Protein AF-A0A3Q0JIA5-F1 (afdb_monomer)

Solvent-accessible surface area (backbone atoms only — not comparable to full-atom values): 6726 Å² total; per-residue (Å²): 133,85,84,60,47,16,37,30,41,38,39,34,38,41,88,51,75,83,62,65,47,68,57,73,70,41,72,71,38,95,76,78,82,80,94,77,88,86,81,84,79,93,66,53,72,80,58,41,47,75,21,30,43,34,44,37,36,31,33,55,44,96,88,54,80,60,47,73,74,22,30,40,79,44,53,40,65,82,48,69,83,92,52,91,83,88,83,90,79,76,70,38,76,72,81,57,101,73,71,78,79,83,77,130

Radius of gyration: 15.76 Å; Cα contacts (8 Å, |Δi|>4): 151; chains: 1; bounding box: 33×33×45 Å

Structure (mmCIF, N/CA/C/O backbone):
data_AF-A0A3Q0JIA5-F1
#
_entry.id   AF-A0A3Q0JIA5-F1
#
loop_
_atom_site.group_PDB
_atom_site.id
_atom_site.type_symbol
_atom_site.label_atom_id
_atom_site.label_alt_id
_atom_site.label_comp_id
_atom_site.label_asym_id
_atom_site.label_entity_id
_atom_site.label_seq_id
_atom_site.pdbx_PDB_ins_code
_atom_site.Cartn_x
_atom_site.Cartn_y
_atom_site.Cartn_z
_atom_site.occupancy
_atom_site.B_iso_or_equiv
_atom_site.auth_seq_id
_atom_site.auth_comp_id
_atom_site.auth_asym_id
_atom_site.auth_atom_id
_atom_site.pdbx_PDB_model_num
ATOM 1 N N . MET A 1 1 ? 15.773 1.847 -26.318 1.00 40.12 1 MET A N 1
ATOM 2 C CA . MET A 1 1 ? 16.447 1.058 -25.265 1.00 40.12 1 MET A CA 1
ATOM 3 C C . MET A 1 1 ? 15.416 0.794 -24.190 1.00 40.12 1 MET A C 1
ATOM 5 O O . MET A 1 1 ? 14.850 1.755 -23.694 1.00 40.12 1 MET A O 1
ATOM 9 N N . GLY A 1 2 ? 15.073 -0.478 -23.978 1.00 49.16 2 GLY A N 1
ATOM 10 C CA . GLY A 1 2 ? 13.918 -0.892 -23.181 1.00 49.16 2 GLY A CA 1
ATOM 11 C C . GLY A 1 2 ? 14.042 -0.489 -21.717 1.00 49.16 2 GLY A C 1
ATOM 12 O O . GLY A 1 2 ? 15.029 -0.842 -21.072 1.00 49.16 2 GLY A O 1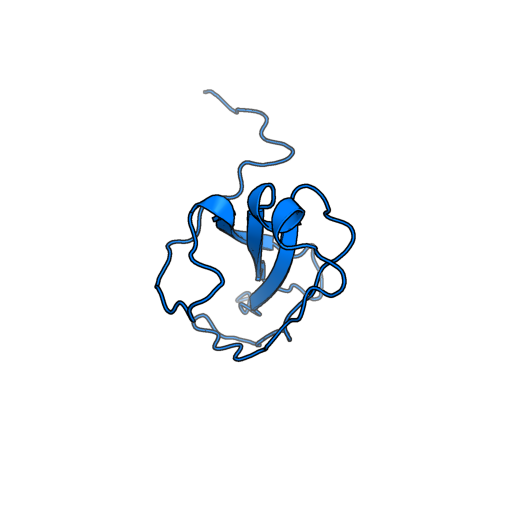
ATOM 13 N N . GLY A 1 3 ? 13.042 0.246 -21.226 1.00 60.22 3 GLY A N 1
ATOM 14 C CA . GLY A 1 3 ? 12.821 0.425 -19.797 1.00 60.22 3 GLY A CA 1
ATOM 15 C C . GLY A 1 3 ? 12.558 -0.942 -19.181 1.00 60.22 3 GLY A C 1
ATOM 16 O O . GLY A 1 3 ? 11.775 -1.732 -19.713 1.00 60.22 3 GLY A O 1
ATOM 17 N N . THR A 1 4 ? 13.293 -1.268 -18.130 1.00 68.12 4 THR A N 1
ATOM 18 C CA . THR A 1 4 ? 13.033 -2.467 -17.347 1.00 68.12 4 THR A CA 1
ATOM 19 C C . THR A 1 4 ? 12.087 -2.086 -16.233 1.00 68.12 4 THR A C 1
ATOM 21 O O . THR A 1 4 ? 12.439 -1.207 -15.460 1.00 68.12 4 THR A O 1
ATOM 24 N N . SER A 1 5 ? 10.938 -2.750 -16.136 1.00 81.81 5 SER A N 1
ATOM 25 C CA . SER A 1 5 ? 10.079 -2.570 -14.971 1.00 81.81 5 SER A CA 1
ATOM 26 C C . SER A 1 5 ? 10.756 -3.162 -13.743 1.00 81.81 5 SER A C 1
ATOM 28 O O . SER A 1 5 ? 11.089 -4.353 -13.703 1.00 81.81 5 SER A O 1
ATOM 30 N N . ASP A 1 6 ? 10.961 -2.303 -12.762 1.00 91.75 6 ASP A N 1
ATOM 31 C CA . ASP A 1 6 ? 11.539 -2.563 -11.464 1.00 91.75 6 ASP A CA 1
ATOM 32 C C . ASP A 1 6 ? 10.485 -2.234 -10.373 1.00 91.75 6 ASP A C 1
ATOM 34 O O . ASP A 1 6 ? 10.639 -1.272 -9.613 1.00 91.75 6 ASP A O 1
ATOM 38 N N . PRO A 1 7 ? 9.368 -2.987 -10.284 1.00 94.81 7 PRO A N 1
ATOM 39 C CA . PRO A 1 7 ? 8.250 -2.630 -9.419 1.00 94.81 7 PRO A CA 1
ATOM 40 C C . PRO A 1 7 ? 8.547 -2.749 -7.917 1.00 94.81 7 PRO A C 1
ATOM 42 O O . PRO A 1 7 ? 9.268 -3.644 -7.457 1.00 94.81 7 PRO A O 1
ATOM 45 N N . TYR A 1 8 ? 7.908 -1.876 -7.138 1.00 96.44 8 TYR A N 1
ATOM 46 C CA . TYR A 1 8 ? 7.836 -1.928 -5.676 1.00 96.44 8 TYR A CA 1
ATOM 47 C C . TYR A 1 8 ? 6.525 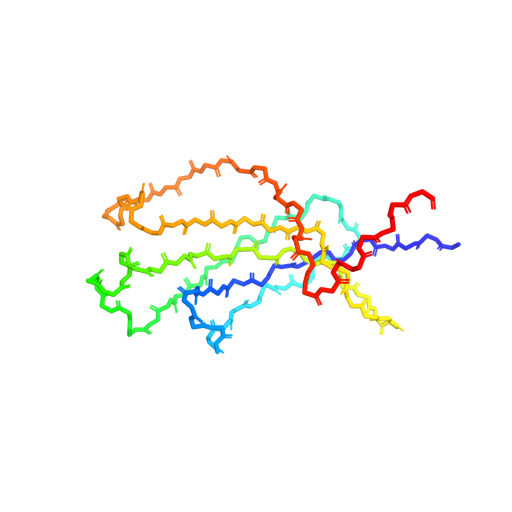-1.324 -5.154 1.00 96.44 8 TYR A C 1
ATOM 49 O O . TYR A 1 8 ? 5.841 -0.585 -5.863 1.00 96.44 8 TYR A O 1
ATOM 57 N N . VAL A 1 9 ? 6.157 -1.631 -3.908 1.00 96.88 9 VAL A N 1
ATOM 58 C CA . VAL A 1 9 ? 4.894 -1.179 -3.305 1.00 96.88 9 VAL A CA 1
ATOM 59 C C . VAL A 1 9 ? 5.164 -0.307 -2.091 1.00 96.88 9 VAL A C 1
ATOM 61 O O . VAL A 1 9 ? 5.934 -0.678 -1.206 1.00 96.88 9 VAL A O 1
ATOM 64 N N . LYS A 1 10 ? 4.483 0.838 -2.017 1.00 96.44 10 LYS A N 1
ATOM 65 C CA . LYS A 1 10 ? 4.370 1.644 -0.799 1.00 96.44 10 LYS A CA 1
ATOM 66 C C . LYS A 1 10 ? 3.067 1.316 -0.089 1.00 96.44 10 LYS A C 1
ATOM 68 O O . LYS A 1 10 ? 2.007 1.338 -0.709 1.00 96.44 10 LYS A O 1
ATOM 73 N N . VAL A 1 11 ? 3.144 1.077 1.214 1.00 96.88 11 VAL A N 1
ATOM 74 C CA . VAL A 1 11 ? 2.004 0.706 2.058 1.00 96.88 11 VAL A CA 1
ATOM 75 C C . VAL A 1 11 ? 1.826 1.738 3.165 1.00 96.88 11 VAL A C 1
ATOM 77 O O . VAL A 1 11 ? 2.761 2.005 3.921 1.00 96.88 11 VAL A O 1
ATOM 80 N N . TYR A 1 12 ? 0.644 2.344 3.270 1.00 96.00 12 TYR A N 1
ATOM 81 C CA . TYR A 1 12 ? 0.361 3.395 4.258 1.00 96.00 12 TYR A CA 1
ATOM 82 C C . TYR A 1 12 ? -1.133 3.484 4.608 1.00 96.00 12 TYR A C 1
ATOM 84 O O . TYR A 1 12 ? -1.975 2.911 3.920 1.00 96.00 12 TYR A O 1
ATOM 92 N N . LEU A 1 13 ? -1.467 4.194 5.693 1.00 95.44 13 LEU A N 1
ATOM 93 C CA . LEU A 1 13 ? -2.843 4.364 6.177 1.00 95.44 13 LEU A CA 1
ATOM 94 C C . LEU A 1 13 ? -3.320 5.805 5.991 1.00 95.44 13 LEU A C 1
ATOM 96 O O . LEU A 1 13 ? -2.791 6.714 6.615 1.00 95.44 13 LEU A O 1
ATOM 100 N N . LEU A 1 14 ? -4.376 6.041 5.219 1.00 95.06 14 LEU A N 1
ATOM 101 C CA . LEU A 1 14 ? -5.031 7.350 5.185 1.00 95.06 14 LEU A CA 1
ATOM 102 C C . LEU A 1 14 ? -5.908 7.569 6.433 1.00 95.06 14 LEU A C 1
ATOM 104 O O . LEU A 1 14 ? -6.472 6.601 6.949 1.00 95.06 14 LEU A O 1
ATOM 108 N N . PRO A 1 15 ? -6.036 8.818 6.927 1.00 91.44 15 PRO A N 1
ATOM 109 C CA . PRO A 1 15 ? -5.444 10.049 6.377 1.00 91.44 15 PRO A CA 1
ATOM 110 C C . PRO A 1 15 ? -3.963 10.279 6.751 1.00 91.44 15 PRO A C 1
ATOM 112 O O . PRO A 1 15 ? -3.349 11.228 6.265 1.00 91.44 15 PRO A O 1
ATOM 115 N N . ASP A 1 16 ? -3.362 9.433 7.593 1.00 85.62 16 ASP A N 1
ATOM 116 C CA . ASP A 1 16 ? -1.980 9.595 8.062 1.00 85.62 16 ASP A CA 1
ATOM 117 C C . ASP A 1 16 ? -0.930 9.074 7.061 1.00 85.62 16 ASP A C 1
ATOM 119 O O . ASP A 1 16 ? -0.400 7.968 7.170 1.00 85.62 16 ASP A O 1
ATOM 123 N N . LYS A 1 17 ? -0.541 9.925 6.109 1.00 78.12 17 LYS A N 1
ATOM 124 C CA . LYS A 1 17 ? 0.529 9.609 5.147 1.00 78.12 17 LYS A CA 1
ATOM 125 C C . LYS A 1 17 ? 1.950 9.597 5.756 1.00 78.12 17 LYS A C 1
ATOM 127 O O . LYS A 1 17 ? 2.906 9.369 5.014 1.00 78.12 17 LYS A O 1
ATOM 132 N N . LYS A 1 18 ? 2.147 9.871 7.059 1.00 79.31 18 LYS A N 1
ATOM 133 C CA . LYS A 1 18 ? 3.501 9.968 7.649 1.00 79.31 18 LYS A CA 1
ATOM 134 C C . LYS A 1 18 ? 4.148 8.600 7.839 1.00 79.31 18 LYS A C 1
ATOM 136 O O . LYS A 1 18 ? 5.336 8.445 7.558 1.00 79.31 18 LYS A O 1
ATOM 141 N N . LYS A 1 19 ? 3.384 7.613 8.317 1.00 85.00 19 LYS A N 1
ATOM 142 C CA . LYS A 1 19 ? 3.859 6.231 8.472 1.00 85.00 19 LYS A CA 1
ATOM 143 C C . LYS A 1 19 ? 3.633 5.465 7.172 1.00 85.00 19 LYS A C 1
ATOM 145 O O . LYS A 1 19 ? 2.506 5.098 6.849 1.00 85.00 19 LYS A O 1
ATOM 150 N N . LYS A 1 20 ? 4.725 5.206 6.458 1.00 92.81 20 LYS A N 1
ATOM 151 C CA . LYS A 1 20 ? 4.752 4.410 5.231 1.00 92.81 20 LYS A CA 1
ATOM 152 C C . LYS A 1 20 ? 5.803 3.316 5.331 1.00 92.81 20 LYS A C 1
ATOM 154 O O . LYS A 1 20 ? 6.869 3.529 5.907 1.00 92.81 20 LYS A O 1
ATOM 159 N N . PHE A 1 21 ? 5.489 2.176 4.745 1.00 96.44 21 PHE A N 1
ATOM 160 C CA . PHE A 1 21 ? 6.414 1.083 4.505 1.00 96.44 21 PHE A CA 1
ATOM 161 C C . PHE A 1 21 ? 6.623 0.932 3.003 1.00 96.44 21 PHE A C 1
ATOM 163 O O . PHE A 1 21 ? 5.751 1.309 2.221 1.00 96.44 21 PHE A O 1
ATOM 170 N N . GLU A 1 22 ? 7.771 0.403 2.600 1.00 96.62 22 GLU A N 1
ATOM 171 C CA . GLU A 1 22 ? 8.079 0.132 1.199 1.00 96.62 22 GLU A CA 1
ATOM 172 C C . GLU A 1 22 ? 8.649 -1.281 1.098 1.00 96.62 22 GLU A C 1
ATOM 174 O O . GLU A 1 22 ? 9.439 -1.684 1.955 1.00 96.62 22 GLU A O 1
ATOM 179 N N . THR A 1 23 ? 8.234 -2.030 0.079 1.00 97.44 23 THR A N 1
ATOM 180 C CA . THR A 1 23 ? 8.856 -3.315 -0.254 1.00 97.44 23 THR A CA 1
ATOM 181 C C . THR A 1 23 ? 10.230 -3.091 -0.873 1.00 97.44 23 THR A C 1
ATOM 183 O O . THR A 1 23 ? 10.589 -1.989 -1.303 1.00 97.44 23 THR A O 1
ATOM 186 N N . LYS A 1 24 ? 10.993 -4.169 -1.016 1.00 95.62 24 LYS A N 1
ATOM 187 C CA . LYS A 1 24 ? 12.139 -4.197 -1.918 1.00 95.62 24 LYS A CA 1
ATOM 188 C C . LYS A 1 24 ? 11.682 -3.971 -3.360 1.00 95.62 24 LYS A C 1
ATOM 190 O O . LYS A 1 24 ? 10.560 -4.298 -3.749 1.00 95.62 24 LYS A O 1
ATOM 195 N N . VAL A 1 25 ? 12.601 -3.430 -4.153 1.00 94.19 25 VAL A N 1
ATOM 196 C CA . VAL A 1 25 ? 12.461 -3.293 -5.604 1.00 94.19 25 VAL A CA 1
ATOM 197 C C . VAL A 1 25 ? 12.772 -4.633 -6.261 1.00 94.19 25 VAL A C 1
ATOM 199 O O . VAL A 1 25 ? 13.871 -5.170 -6.090 1.00 94.19 25 VAL A O 1
ATOM 202 N N . HIS A 1 26 ? 11.826 -5.163 -7.032 1.00 91.19 26 HIS A N 1
ATOM 203 C CA . HIS A 1 26 ? 12.021 -6.382 -7.810 1.00 91.19 26 HIS A CA 1
ATOM 204 C C . HIS A 1 26 ? 12.429 -6.008 -9.224 1.00 91.19 26 HIS A C 1
ATOM 206 O O . HIS A 1 26 ? 11.648 -5.406 -9.941 1.00 91.19 26 HIS A O 1
ATOM 212 N N . ARG A 1 27 ? 13.651 -6.354 -9.635 1.00 89.62 27 ARG A N 1
ATOM 213 C CA . ARG A 1 27 ? 14.192 -5.874 -10.911 1.00 89.62 27 ARG A CA 1
ATOM 214 C C . ARG A 1 27 ? 13.752 -6.703 -12.110 1.00 89.62 27 ARG A C 1
ATOM 216 O O . ARG A 1 27 ? 13.758 -7.931 -12.033 1.00 89.62 27 ARG A O 1
ATOM 223 N N . LYS A 1 28 ? 13.517 -6.033 -13.239 1.00 87.44 28 LYS A N 1
ATOM 224 C CA . LYS A 1 28 ? 13.245 -6.630 -14.558 1.00 87.44 28 LYS A CA 1
ATOM 225 C C . LYS A 1 28 ? 12.102 -7.651 -14.537 1.00 87.44 28 LYS A C 1
ATOM 227 O O . LYS A 1 28 ? 12.220 -8.718 -15.141 1.00 87.44 28 LYS A O 1
ATOM 232 N N . THR A 1 29 ? 11.010 -7.347 -13.839 1.00 86.62 29 THR A N 1
ATOM 233 C CA . THR A 1 29 ? 9.846 -8.238 -13.754 1.00 86.62 29 THR A CA 1
ATOM 234 C C . THR A 1 29 ? 8.537 -7.482 -13.936 1.00 86.62 29 THR A C 1
ATOM 236 O O . THR A 1 29 ? 8.353 -6.396 -13.399 1.00 86.62 29 THR A O 1
ATOM 239 N N . LEU A 1 30 ? 7.611 -8.095 -14.675 1.00 86.00 30 LEU A N 1
ATOM 240 C CA . LEU A 1 30 ? 6.228 -7.628 -14.81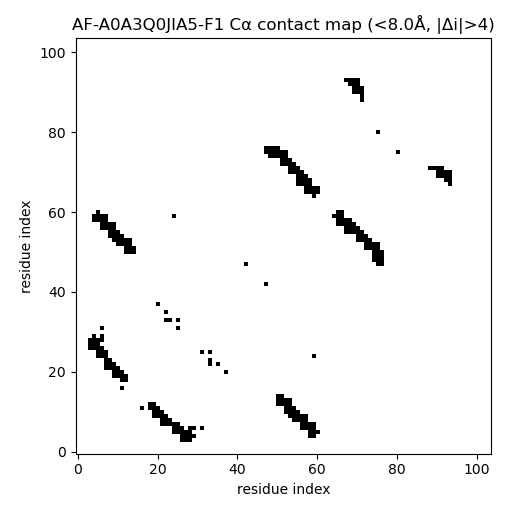7 1.00 86.00 30 LEU A CA 1
ATOM 241 C C . LEU A 1 30 ? 5.274 -8.322 -13.832 1.00 86.00 30 LEU A C 1
ATOM 243 O O . LEU A 1 30 ? 4.134 -7.902 -13.692 1.00 86.00 30 LEU A O 1
ATOM 247 N N . ASN A 1 31 ? 5.743 -9.368 -13.143 1.00 88.62 31 ASN A N 1
ATOM 248 C CA . ASN A 1 31 ? 4.956 -10.158 -12.194 1.00 88.62 31 ASN A CA 1
ATOM 249 C C . ASN A 1 31 ? 5.724 -10.281 -10.867 1.00 88.62 31 ASN A C 1
ATOM 251 O O . ASN A 1 31 ? 6.266 -11.348 -10.560 1.00 88.62 31 ASN A O 1
ATOM 255 N N . PRO A 1 32 ? 5.890 -9.181 -10.112 1.00 91.31 32 PRO A N 1
ATOM 256 C CA . PRO A 1 32 ? 6.596 -9.227 -8.840 1.00 91.31 32 PRO A CA 1
ATOM 257 C C . PRO A 1 32 ? 5.799 -10.007 -7.788 1.00 91.31 32 PRO A C 1
ATOM 259 O O . PRO A 1 32 ? 4.592 -9.835 -7.643 1.00 91.31 32 PRO A O 1
ATOM 262 N N . VAL A 1 33 ? 6.503 -10.824 -7.004 1.00 93.88 33 VAL A N 1
ATOM 263 C CA . VAL A 1 33 ? 5.975 -11.470 -5.797 1.00 93.88 33 VAL A CA 1
ATOM 264 C C . VAL A 1 33 ? 6.785 -10.951 -4.617 1.00 93.88 33 VAL A C 1
ATOM 266 O O . VAL A 1 33 ? 7.940 -11.339 -4.451 1.00 93.88 33 VAL A O 1
ATOM 269 N N . PHE A 1 34 ? 6.199 -10.041 -3.837 1.00 93.75 34 PHE A N 1
ATOM 270 C CA . PHE A 1 34 ? 6.911 -9.335 -2.766 1.00 93.75 34 PHE A CA 1
ATOM 271 C C . PHE A 1 34 ? 7.062 -10.186 -1.497 1.00 93.75 34 PHE A C 1
ATOM 273 O O . PHE A 1 34 ? 8.156 -10.271 -0.952 1.00 93.75 34 PHE A O 1
ATOM 280 N N . ASN A 1 35 ? 5.987 -10.850 -1.048 1.00 93.44 35 ASN A N 1
ATOM 281 C CA . ASN A 1 35 ? 5.958 -11.677 0.172 1.00 93.44 35 ASN A CA 1
ATOM 282 C C . ASN A 1 35 ? 6.577 -10.987 1.410 1.00 93.44 35 ASN A C 1
ATOM 284 O O . ASN A 1 35 ? 7.338 -11.598 2.162 1.00 93.44 35 ASN A O 1
ATOM 288 N N . GLU A 1 36 ? 6.253 -9.708 1.622 1.00 95.19 36 GLU A N 1
ATOM 289 C CA . GLU A 1 36 ? 6.710 -8.920 2.773 1.00 95.19 36 GLU A CA 1
ATOM 290 C C . GLU A 1 36 ? 5.564 -8.621 3.747 1.00 95.19 36 GLU A C 1
ATOM 292 O O . GLU A 1 36 ? 4.430 -8.372 3.337 1.00 95.1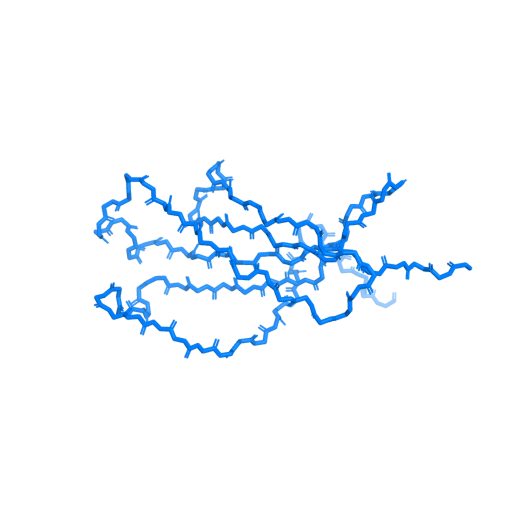9 36 GLU A O 1
ATOM 297 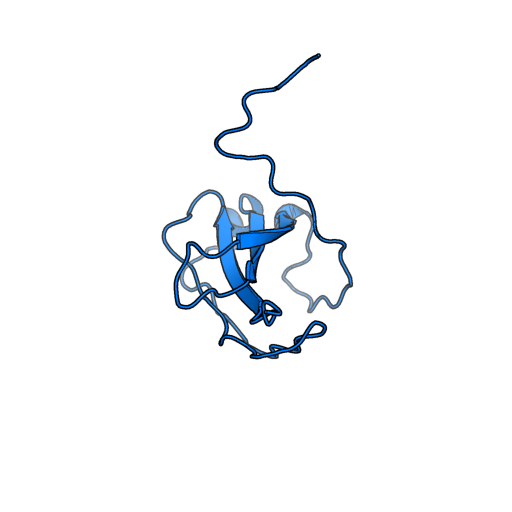N N . THR A 1 37 ? 5.880 -8.599 5.046 1.00 94.81 37 THR A N 1
ATOM 298 C CA . THR A 1 37 ? 4.915 -8.329 6.122 1.00 94.81 37 THR A CA 1
ATOM 299 C C . THR A 1 37 ? 5.213 -6.991 6.785 1.00 94.81 37 THR A C 1
ATOM 301 O O . THR A 1 37 ? 6.318 -6.760 7.278 1.00 94.81 37 THR A O 1
ATOM 304 N N . PHE A 1 38 ? 4.196 -6.133 6.881 1.00 95.06 38 PHE A N 1
ATOM 305 C CA . PHE A 1 38 ? 4.281 -4.835 7.550 1.00 95.06 38 PHE A CA 1
ATOM 306 C C . PHE A 1 38 ? 3.346 -4.768 8.758 1.00 95.06 38 PHE A C 1
ATOM 308 O O . PHE A 1 38 ? 2.251 -5.323 8.741 1.00 95.06 38 PHE A O 1
ATOM 315 N N . VAL A 1 39 ? 3.770 -4.063 9.813 1.00 93.88 39 VAL A N 1
ATOM 316 C CA . VAL A 1 39 ? 3.006 -3.945 11.065 1.00 93.88 39 VAL A CA 1
ATOM 317 C C . VAL A 1 39 ? 2.809 -2.477 11.434 1.00 93.88 39 VAL A C 1
ATOM 319 O O . VAL A 1 39 ? 3.748 -1.787 11.838 1.00 93.88 39 VAL A O 1
ATOM 322 N N . PHE A 1 40 ? 1.562 -2.007 11.372 1.00 92.06 40 PHE A N 1
ATOM 323 C CA . PHE A 1 40 ? 1.179 -0.676 11.846 1.00 92.06 40 PHE A CA 1
ATOM 324 C C . PHE A 1 40 ? 0.992 -0.675 13.369 1.00 92.06 40 PHE A C 1
ATOM 326 O O . PHE A 1 40 ? -0.074 -0.987 13.891 1.00 92.06 40 PHE A O 1
ATOM 333 N N . LYS A 1 41 ? 2.050 -0.315 14.105 1.00 90.81 41 LYS A N 1
ATOM 334 C CA . LYS A 1 41 ? 2.010 -0.230 15.575 1.00 90.81 41 LYS A CA 1
ATOM 335 C C . LYS A 1 41 ? 1.294 1.030 16.067 1.00 90.81 41 LYS A C 1
ATOM 337 O O . LYS A 1 41 ? 1.486 2.122 15.516 1.00 90.81 41 LYS A O 1
ATOM 342 N N . GLY A 1 42 ? 0.568 0.876 17.177 1.00 89.25 42 GLY A N 1
ATOM 343 C CA . GLY A 1 42 ? -0.090 1.978 17.882 1.00 89.25 42 GLY A CA 1
ATOM 344 C C . GLY A 1 42 ? -1.316 2.519 17.150 1.00 89.25 42 GLY A C 1
ATOM 345 O O . GLY A 1 42 ? -1.548 3.722 17.184 1.00 89.25 42 GLY A O 1
ATOM 346 N N . VAL A 1 43 ? -2.054 1.651 16.453 1.00 90.38 43 VAL A N 1
ATOM 347 C CA . VAL A 1 43 ? -3.346 1.979 15.841 1.00 90.38 43 VAL A CA 1
ATOM 348 C C . VAL A 1 43 ? -4.440 1.276 16.650 1.00 90.38 43 VAL A C 1
ATOM 350 O O . VAL A 1 43 ? -4.570 0.057 16.541 1.00 90.38 43 VAL A O 1
ATOM 353 N N . PRO A 1 44 ? -5.192 1.999 17.496 1.00 92.12 44 PRO A N 1
ATOM 354 C CA . PRO A 1 44 ? -6.347 1.440 18.190 1.00 92.12 44 PRO A CA 1
ATOM 355 C C . PRO A 1 44 ? -7.395 0.908 17.207 1.00 92.12 44 PRO A C 1
ATOM 357 O O . PRO A 1 44 ? -7.581 1.472 16.131 1.00 92.12 44 PRO A O 1
ATOM 360 N N . TYR A 1 45 ? -8.130 -0.136 17.597 1.00 89.38 45 TYR A N 1
ATOM 361 C CA . TYR A 1 45 ? -9.173 -0.734 16.752 1.00 89.38 45 TYR A CA 1
ATOM 362 C C . TYR A 1 45 ? -10.257 0.278 16.345 1.00 89.38 45 TYR A C 1
ATOM 364 O O . TYR A 1 45 ? -10.640 0.346 15.181 1.00 89.38 45 TYR A O 1
ATOM 372 N N . ALA A 1 46 ? -10.693 1.125 17.284 1.00 90.56 46 ALA A N 1
ATOM 373 C CA . ALA A 1 46 ? -11.659 2.191 17.011 1.00 90.56 46 ALA A CA 1
ATOM 374 C C . ALA A 1 46 ? -11.152 3.192 15.954 1.00 90.56 46 ALA A C 1
ATOM 376 O O . ALA A 1 46 ? -11.918 3.635 15.102 1.00 90.56 46 ALA A O 1
ATOM 377 N N . ASP A 1 47 ? -9.851 3.492 15.960 1.00 91.12 47 ASP A N 1
ATOM 378 C CA . ASP A 1 47 ? -9.242 4.384 14.975 1.00 91.12 47 ASP A CA 1
ATOM 379 C C . ASP A 1 47 ? -9.030 3.691 13.630 1.00 91.12 47 ASP A C 1
ATOM 381 O O . ASP A 1 47 ? -9.091 4.352 12.595 1.00 91.12 47 ASP A O 1
ATOM 385 N N . ALA A 1 48 ? -8.762 2.380 13.628 1.00 91.94 48 ALA A N 1
ATOM 386 C CA . ALA A 1 48 ? -8.585 1.594 12.410 1.00 91.94 48 ALA A CA 1
ATOM 387 C C . ALA A 1 48 ? -9.827 1.664 11.516 1.00 91.94 48 ALA A C 1
ATOM 389 O O . ALA A 1 48 ? -9.680 1.846 10.313 1.00 91.94 48 ALA A O 1
ATOM 390 N N . MET A 1 49 ? -11.030 1.637 12.095 1.00 92.19 49 MET A N 1
ATOM 391 C CA . MET A 1 49 ? -12.292 1.706 11.341 1.00 92.19 49 MET A CA 1
ATOM 392 C C . MET A 1 49 ? -12.454 2.987 10.517 1.00 92.19 49 MET A C 1
ATOM 394 O O . MET A 1 49 ? -13.140 2.987 9.503 1.00 92.19 49 MET A O 1
ATOM 398 N N . ASN A 1 50 ? -11.773 4.068 10.893 1.00 93.69 50 ASN A N 1
ATOM 399 C CA . ASN A 1 50 ? -11.805 5.332 10.157 1.00 93.69 50 ASN A CA 1
ATOM 400 C C . ASN A 1 50 ? -10.624 5.487 9.183 1.00 93.69 50 ASN A C 1
ATOM 402 O O . ASN A 1 50 ? -10.375 6.586 8.683 1.00 93.69 50 ASN A O 1
ATOM 406 N N . LYS A 1 51 ? -9.849 4.421 8.943 1.00 95.31 51 LYS A N 1
ATOM 407 C CA . LYS A 1 51 ? -8.653 4.446 8.093 1.00 95.31 51 LYS A CA 1
ATOM 408 C C . LYS A 1 51 ? -8.848 3.653 6.811 1.00 95.31 51 LYS A C 1
ATOM 410 O O . LYS A 1 51 ? -9.615 2.698 6.734 1.00 95.31 51 LYS A O 1
ATOM 415 N N . THR A 1 52 ? -8.094 4.054 5.794 1.00 96.25 52 THR A N 1
ATOM 416 C CA . THR A 1 52 ? -7.982 3.323 4.528 1.00 96.25 52 THR A CA 1
ATOM 417 C C . THR A 1 52 ? -6.549 2.852 4.361 1.00 96.25 52 THR A C 1
ATOM 419 O O . THR A 1 52 ? -5.631 3.671 4.358 1.00 96.25 52 THR A O 1
ATOM 422 N N . LEU A 1 53 ? -6.355 1.544 4.233 1.00 95.69 53 LEU A N 1
ATOM 423 C CA . LEU A 1 53 ? -5.078 0.951 3.864 1.00 95.69 53 LEU A CA 1
ATOM 424 C C . LEU A 1 53 ? -4.852 1.137 2.369 1.00 95.69 53 LEU A C 1
ATOM 426 O O . LEU A 1 53 ? -5.723 0.821 1.563 1.00 95.69 53 LEU A O 1
ATOM 430 N N . VAL A 1 54 ? -3.691 1.671 2.008 1.00 96.62 54 VAL A N 1
ATOM 431 C CA . VAL A 1 54 ? -3.326 1.940 0.621 1.00 96.62 54 VAL A CA 1
ATOM 432 C C . VAL A 1 54 ? -2.089 1.143 0.257 1.00 96.62 54 VAL A C 1
ATOM 434 O O . VAL A 1 54 ? -1.072 1.236 0.944 1.00 96.62 54 VAL A O 1
ATOM 437 N N . PHE A 1 55 ? -2.178 0.411 -0.848 1.00 96.69 55 PHE A N 1
ATOM 438 C CA . PHE A 1 55 ? -1.053 -0.193 -1.550 1.00 96.69 55 PHE A CA 1
ATOM 439 C C . PHE A 1 55 ? -0.843 0.595 -2.837 1.00 96.69 55 PHE A C 1
ATOM 441 O O . PHE A 1 55 ? -1.651 0.497 -3.754 1.00 96.69 55 PHE A O 1
ATOM 448 N N . ALA A 1 56 ? 0.207 1.404 -2.908 1.00 96.12 56 ALA A N 1
ATOM 449 C CA . ALA A 1 56 ? 0.547 2.181 -4.094 1.00 96.12 56 ALA A CA 1
ATOM 450 C C . ALA A 1 56 ? 1.734 1.528 -4.804 1.00 96.12 56 ALA A C 1
ATOM 452 O O . ALA A 1 56 ? 2.806 1.381 -4.214 1.00 96.12 56 ALA A O 1
ATOM 453 N N . ILE A 1 57 ? 1.531 1.121 -6.052 1.00 95.38 57 ILE A N 1
ATOM 454 C CA . ILE A 1 57 ? 2.498 0.369 -6.846 1.00 95.38 57 ILE A CA 1
ATOM 455 C C . ILE A 1 57 ? 3.282 1.368 -7.694 1.00 95.38 57 ILE A C 1
ATOM 457 O O . ILE A 1 57 ? 2.694 2.193 -8.395 1.00 95.38 57 ILE A O 1
ATOM 461 N N . PHE A 1 58 ? 4.604 1.284 -7.634 1.00 94.56 58 PHE A N 1
ATOM 462 C CA . PHE A 1 58 ? 5.524 2.151 -8.360 1.00 94.56 58 PHE A CA 1
ATOM 463 C C . PHE A 1 58 ? 6.481 1.329 -9.212 1.00 94.56 58 PHE A C 1
ATOM 465 O O . PHE A 1 58 ? 6.878 0.240 -8.803 1.00 94.56 58 PHE A O 1
ATOM 472 N N . ASP A 1 59 ? 6.894 1.895 -10.340 1.00 92.12 59 ASP A N 1
ATOM 473 C CA . ASP A 1 59 ? 8.058 1.458 -11.098 1.00 92.12 59 ASP A CA 1
ATOM 474 C C . ASP A 1 59 ? 9.288 2.258 -10.646 1.00 92.12 59 ASP A C 1
ATOM 476 O O . ASP A 1 59 ? 9.259 3.492 -10.604 1.00 92.12 59 ASP A O 1
ATOM 480 N N . PHE A 1 60 ? 10.348 1.573 -10.216 1.00 91.62 60 PHE A N 1
ATOM 481 C CA . PHE A 1 60 ? 11.582 2.232 -9.803 1.00 91.62 60 PHE A CA 1
ATOM 482 C C . PHE A 1 60 ? 12.411 2.612 -11.029 1.00 91.62 60 PHE A C 1
ATOM 484 O O . PHE A 1 60 ? 12.891 1.749 -11.756 1.00 91.62 60 PHE A O 1
ATOM 491 N N . ASP A 1 61 ? 12.716 3.899 -11.163 1.00 87.06 61 ASP A N 1
ATOM 492 C CA . ASP A 1 61 ? 13.649 4.385 -12.170 1.00 87.06 61 ASP A CA 1
ATOM 493 C C . ASP A 1 61 ? 14.916 4.945 -11.539 1.00 87.06 61 ASP A C 1
ATOM 495 O O . ASP A 1 61 ? 14.897 5.870 -10.729 1.00 87.06 61 ASP A O 1
ATOM 499 N N . ARG A 1 62 ? 16.070 4.439 -11.977 1.00 83.75 62 ARG A N 1
ATOM 500 C CA . ARG A 1 62 ? 17.366 4.884 -11.444 1.00 83.75 62 ARG A CA 1
ATOM 501 C C . ARG A 1 62 ? 17.710 6.333 -11.800 1.00 83.75 62 ARG A C 1
ATOM 503 O O . ARG A 1 62 ? 18.477 6.968 -11.079 1.00 83.75 62 ARG A O 1
ATOM 510 N N . PHE A 1 63 ? 17.221 6.813 -12.940 1.00 84.56 63 PHE A N 1
ATOM 511 C CA . PHE A 1 63 ? 17.635 8.087 -13.536 1.00 84.56 63 PHE A CA 1
ATOM 512 C C . PHE A 1 63 ? 16.476 9.071 -13.745 1.00 84.56 63 PHE A C 1
ATOM 514 O O . PHE A 1 63 ? 16.704 10.172 -14.243 1.00 84.56 63 PHE A O 1
ATOM 521 N N . SER A 1 64 ? 15.254 8.705 -13.359 1.00 84.75 64 SER A N 1
ATOM 522 C CA . SER A 1 64 ? 14.055 9.537 -13.483 1.00 84.75 64 SER A CA 1
ATOM 523 C C . SER A 1 64 ? 13.178 9.432 -12.237 1.00 84.75 64 SER A C 1
ATOM 525 O O . SER A 1 64 ? 13.486 8.728 -11.277 1.00 84.75 64 SER A O 1
ATOM 527 N N . LYS A 1 65 ? 12.096 10.214 -12.220 1.00 87.75 65 LYS A N 1
ATOM 528 C CA . LYS A 1 65 ? 11.057 10.086 -11.202 1.00 87.75 65 LYS A CA 1
ATOM 529 C C . LYS A 1 65 ? 10.403 8.711 -11.346 1.00 87.75 65 LYS A C 1
ATOM 531 O O . LYS A 1 65 ? 10.124 8.303 -12.459 1.00 87.75 65 LYS A O 1
ATOM 536 N N . HIS A 1 66 ? 10.138 8.058 -10.219 1.00 90.38 66 HIS A N 1
ATOM 537 C CA . HIS A 1 66 ? 9.425 6.786 -10.204 1.00 90.38 66 HIS A CA 1
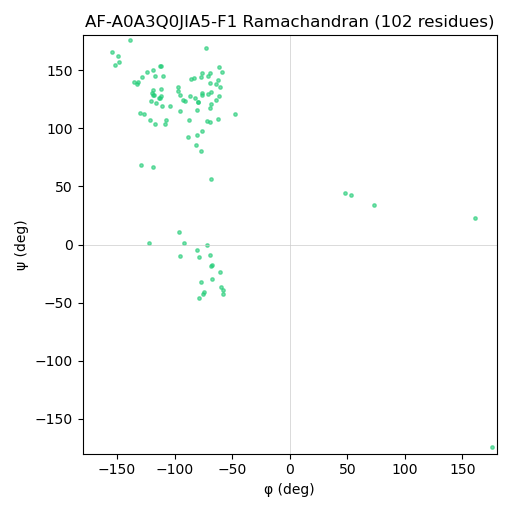ATOM 538 C C . HIS A 1 66 ? 7.971 6.999 -10.625 1.00 90.38 66 HIS A C 1
ATOM 540 O O . HIS A 1 66 ? 7.283 7.865 -10.062 1.00 90.38 66 HIS A O 1
ATOM 546 N N . ASP A 1 67 ? 7.504 6.176 -11.552 1.00 89.62 67 ASP A N 1
ATOM 547 C CA . ASP A 1 67 ? 6.143 6.236 -12.058 1.00 89.62 67 ASP A CA 1
ATOM 548 C C . ASP A 1 67 ? 5.209 5.415 -11.171 1.00 89.62 67 ASP A C 1
ATOM 550 O O . ASP A 1 67 ? 5.468 4.254 -10.861 1.00 89.62 67 ASP A O 1
ATOM 554 N N . GLN A 1 68 ? 4.109 6.023 -10.721 1.00 92.94 68 GLN A N 1
ATOM 555 C CA . GLN A 1 68 ? 3.076 5.274 -10.013 1.00 92.94 68 GLN A CA 1
ATOM 556 C C . GLN A 1 68 ? 2.205 4.559 -11.044 1.00 92.94 68 GLN A C 1
ATOM 558 O O . GLN A 1 68 ? 1.515 5.207 -11.829 1.00 92.94 68 GLN A O 1
ATOM 563 N N . ILE A 1 69 ? 2.231 3.229 -11.020 1.00 92.56 69 ILE A N 1
ATOM 564 C CA . ILE A 1 69 ? 1.475 2.378 -11.944 1.00 92.56 69 ILE A CA 1
ATOM 565 C C . ILE A 1 69 ? -0.011 2.389 -11.568 1.00 92.56 69 ILE A C 1
ATOM 567 O O . ILE A 1 69 ? -0.883 2.466 -12.429 1.00 92.56 69 ILE A O 1
ATOM 571 N N . GLY A 1 70 ? -0.303 2.336 -10.269 1.00 95.12 70 GLY A N 1
ATOM 572 C CA . GLY A 1 70 ? -1.665 2.318 -9.753 1.00 95.12 70 GLY A CA 1
ATOM 573 C C . GLY A 1 70 ? -1.702 2.151 -8.243 1.00 95.12 70 GLY A C 1
ATOM 574 O O . GLY A 1 70 ? -0.669 2.172 -7.565 1.00 95.12 70 GLY A O 1
ATOM 575 N N . GLU A 1 71 ? -2.901 2.001 -7.698 1.00 96.88 71 GLU A N 1
ATOM 576 C CA . GLU A 1 71 ? -3.092 1.781 -6.270 1.00 96.88 71 GLU A CA 1
ATOM 577 C C . GLU A 1 71 ? -4.305 0.912 -5.946 1.00 96.88 71 GLU A C 1
ATOM 579 O O . GLU A 1 71 ? -5.266 0.830 -6.704 1.00 96.88 71 GLU A O 1
ATOM 584 N N . VAL A 1 72 ? -4.266 0.288 -4.774 1.00 96.31 72 VAL A N 1
ATOM 585 C CA . VAL A 1 72 ? -5.401 -0.390 -4.154 1.00 96.31 72 VAL A CA 1
ATOM 586 C C . VAL A 1 72 ? -5.694 0.304 -2.836 1.00 96.31 72 VAL A C 1
ATOM 588 O O . VAL A 1 72 ? -4.802 0.479 -2.004 1.00 96.31 72 VAL A O 1
ATOM 591 N N . LYS A 1 73 ? -6.955 0.684 -2.637 1.00 95.56 73 LYS A N 1
ATOM 592 C CA . LYS A 1 73 ? -7.461 1.287 -1.404 1.00 95.56 73 LYS A CA 1
ATOM 593 C C . LYS A 1 73 ? -8.441 0.328 -0.742 1.00 95.56 73 LYS A C 1
ATOM 595 O O . LYS A 1 73 ? -9.413 -0.090 -1.363 1.00 95.56 73 LYS A O 1
ATOM 600 N N . VAL A 1 74 ? -8.196 0.014 0.524 1.00 95.19 74 VAL A N 1
ATOM 601 C CA . VAL A 1 74 ? -9.034 -0.867 1.338 1.00 95.19 74 VAL A CA 1
ATOM 602 C C . VAL A 1 74 ? -9.498 -0.091 2.563 1.00 95.19 74 VAL A C 1
ATOM 604 O O . VAL A 1 74 ? -8.710 0.202 3.465 1.00 95.19 74 VAL A O 1
ATOM 607 N N . ALA A 1 75 ? -10.775 0.286 2.586 1.00 95.56 75 ALA A N 1
ATOM 608 C CA . ALA A 1 75 ? -11.377 0.904 3.760 1.00 95.56 75 ALA A CA 1
ATOM 609 C C . ALA A 1 75 ? -11.479 -0.149 4.869 1.00 95.56 75 ALA A C 1
ATOM 611 O O . ALA A 1 75 ? -12.167 -1.155 4.712 1.00 95.56 75 ALA A O 1
ATOM 612 N N . LEU A 1 76 ? -10.792 0.067 5.992 1.00 94.31 76 LEU A N 1
ATOM 613 C CA . LEU A 1 76 ? -10.693 -0.954 7.037 1.00 94.31 76 LEU A CA 1
ATOM 614 C C . LEU A 1 76 ? -12.029 -1.212 7.749 1.00 94.31 76 LEU A C 1
ATOM 616 O O . LEU A 1 76 ? -12.199 -2.273 8.332 1.00 94.31 76 LEU A O 1
ATOM 620 N N . CYS A 1 77 ? -13.001 -0.299 7.652 1.00 93.75 77 CYS A N 1
ATOM 621 C CA . CYS A 1 77 ? -14.371 -0.534 8.120 1.00 93.75 77 CYS A CA 1
ATOM 622 C C . CYS A 1 77 ? -15.143 -1.594 7.327 1.00 93.75 77 CYS A C 1
ATOM 624 O O . CYS A 1 77 ? -16.165 -2.076 7.805 1.00 93.75 77 CYS A O 1
ATOM 626 N N . GLN A 1 78 ? -14.691 -1.942 6.121 1.00 92.19 78 GLN A N 1
ATOM 627 C CA . GLN A 1 78 ? -15.321 -2.964 5.278 1.00 92.19 78 GLN A CA 1
ATOM 628 C C . GLN A 1 78 ? -14.712 -4.353 5.502 1.00 92.19 78 GLN A C 1
ATOM 630 O O . GLN A 1 78 ? -15.096 -5.311 4.836 1.00 92.19 78 GLN A O 1
ATOM 635 N N . ILE A 1 79 ? -13.744 -4.450 6.412 1.00 91.94 79 ILE A N 1
ATOM 636 C CA . ILE A 1 79 ? -12.892 -5.611 6.612 1.00 91.94 79 ILE A CA 1
ATOM 637 C C . ILE A 1 79 ? -13.072 -6.131 8.037 1.00 91.94 79 ILE A C 1
ATOM 639 O O . ILE A 1 79 ? -12.961 -5.377 9.003 1.00 91.94 79 ILE A O 1
ATOM 643 N N . ASP A 1 80 ? -13.297 -7.438 8.173 1.00 90.38 80 ASP A N 1
ATOM 644 C CA . ASP A 1 80 ? -13.209 -8.100 9.472 1.00 90.38 80 ASP A CA 1
ATOM 645 C C . ASP A 1 80 ? -11.733 -8.295 9.852 1.00 90.38 80 ASP A C 1
ATOM 647 O O . ASP A 1 80 ? -11.073 -9.237 9.418 1.00 90.38 80 ASP A O 1
ATOM 651 N N . LEU A 1 81 ? -11.208 -7.381 10.673 1.00 88.00 81 LEU A N 1
ATOM 652 C CA . LEU A 1 81 ? -9.817 -7.409 11.139 1.00 88.00 81 LEU A CA 1
ATOM 653 C C . LEU A 1 81 ? -9.515 -8.570 12.104 1.00 88.00 81 LEU A C 1
ATOM 655 O O . LEU A 1 81 ? -8.348 -8.773 12.442 1.00 88.00 81 LEU A O 1
ATOM 659 N N . ALA A 1 82 ? -10.525 -9.314 12.572 1.00 88.88 82 ALA A N 1
ATOM 660 C CA . ALA A 1 82 ? -10.316 -10.517 13.376 1.00 88.88 82 ALA A CA 1
ATOM 661 C C . ALA A 1 82 ? -9.935 -11.740 12.522 1.00 88.88 82 ALA A C 1
ATOM 663 O O . ALA A 1 82 ? -9.533 -12.766 13.074 1.00 88.88 82 ALA A O 1
ATOM 664 N N . GLN A 1 83 ? -10.044 -11.638 11.194 1.00 89.88 83 GLN A N 1
ATOM 665 C CA . GLN A 1 83 ? -9.760 -12.720 10.259 1.00 89.88 83 GLN A CA 1
ATOM 666 C C . GLN A 1 83 ? -8.624 -12.351 9.306 1.00 89.88 83 GLN A C 1
ATOM 668 O O . GLN A 1 83 ? -8.400 -11.190 8.965 1.00 89.88 83 GLN A O 1
ATOM 673 N N . THR A 1 84 ? -7.888 -13.366 8.859 1.00 89.56 84 THR A N 1
ATOM 674 C CA . THR A 1 84 ? -6.957 -13.210 7.741 1.00 89.56 84 THR A CA 1
ATOM 675 C C . THR A 1 84 ? -7.749 -13.173 6.442 1.00 89.56 84 THR A C 1
ATOM 677 O O . THR A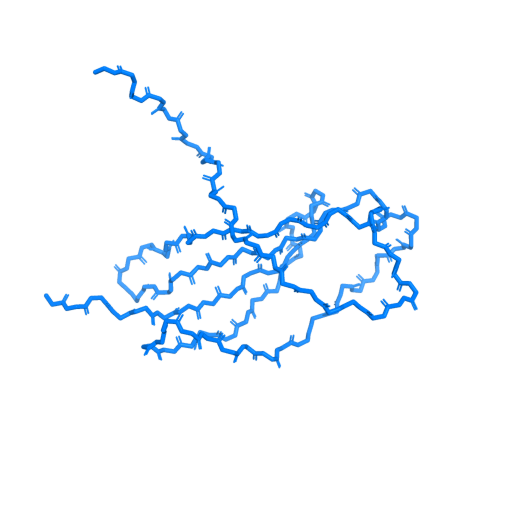 1 84 ? -8.578 -14.046 6.200 1.00 89.56 84 THR A O 1
ATOM 680 N N . ILE A 1 85 ? -7.472 -12.174 5.608 1.00 91.19 85 ILE A N 1
ATOM 681 C CA . ILE A 1 85 ? -8.097 -12.015 4.296 1.00 91.19 85 ILE A CA 1
ATOM 682 C C . ILE A 1 85 ? -7.047 -12.240 3.219 1.00 91.19 85 ILE A C 1
ATOM 684 O O . ILE A 1 85 ? -5.948 -11.689 3.290 1.00 91.19 85 ILE A O 1
ATOM 688 N N . GLU A 1 86 ? -7.419 -13.028 2.217 1.00 92.19 86 GLU A N 1
ATOM 689 C CA . GLU A 1 86 ? -6.651 -13.264 1.001 1.00 92.19 86 GLU A CA 1
ATOM 690 C C . GLU A 1 86 ? -7.586 -13.051 -0.193 1.00 92.19 86 GLU A C 1
ATOM 692 O O . GLU A 1 86 ? -8.566 -13.772 -0.368 1.00 92.19 86 GLU A O 1
ATOM 697 N N . GLU A 1 87 ? -7.327 -12.014 -0.985 1.00 91.44 87 GLU A N 1
ATOM 698 C CA . GLU A 1 87 ? -8.184 -11.626 -2.103 1.00 91.44 87 GLU A CA 1
ATOM 699 C C . GLU A 1 87 ? -7.376 -10.935 -3.203 1.00 91.44 87 GLU A C 1
ATOM 701 O O . GLU A 1 87 ? -6.340 -10.314 -2.951 1.00 91.44 87 GLU A O 1
ATOM 706 N N . TRP A 1 88 ? -7.887 -11.009 -4.429 1.00 93.19 88 TRP A N 1
ATOM 707 C CA . TRP A 1 88 ? -7.340 -10.294 -5.577 1.00 93.19 88 TRP A CA 1
ATOM 708 C C . TRP A 1 88 ? -8.115 -8.996 -5.795 1.00 93.19 88 TRP A C 1
ATOM 710 O O . TRP A 1 88 ? -9.346 -8.982 -5.750 1.00 93.19 88 TRP A O 1
ATOM 720 N N . ARG A 1 89 ? -7.398 -7.897 -6.047 1.00 94.12 89 ARG A N 1
ATOM 721 C CA . ARG A 1 89 ? -7.986 -6.592 -6.370 1.00 94.12 89 ARG A CA 1
ATOM 722 C C . ARG A 1 89 ? -7.298 -6.000 -7.590 1.00 94.12 89 ARG A C 1
ATOM 724 O O . ARG A 1 89 ? -6.080 -6.079 -7.715 1.00 94.12 89 ARG A O 1
ATOM 731 N N . GLU A 1 90 ? -8.095 -5.385 -8.454 1.00 94.25 90 GLU A N 1
ATOM 732 C CA . GLU A 1 90 ? -7.598 -4.626 -9.600 1.00 94.25 90 GLU A CA 1
ATOM 733 C C . GLU A 1 90 ? -6.934 -3.325 -9.143 1.00 94.25 90 GLU A C 1
ATOM 735 O O . GLU A 1 90 ? -7.379 -2.684 -8.182 1.00 94.25 90 GLU A O 1
ATOM 740 N N . LEU A 1 91 ? -5.883 -2.915 -9.855 1.00 92.81 91 LEU A N 1
ATOM 741 C CA . LEU A 1 91 ? -5.254 -1.619 -9.628 1.00 92.81 91 LEU A CA 1
ATOM 742 C C . LEU A 1 91 ? -6.175 -0.505 -10.116 1.00 92.81 91 LEU A C 1
ATOM 744 O O . LEU A 1 91 ? -6.636 -0.502 -11.256 1.00 92.81 91 LEU A O 1
ATOM 748 N N . GLN A 1 92 ? -6.395 0.481 -9.259 1.00 94.12 92 GLN A N 1
ATOM 749 C CA . GLN A 1 92 ? -7.064 1.715 -9.632 1.00 94.12 92 GLN A CA 1
ATOM 750 C C . GLN A 1 92 ? -6.042 2.690 -10.214 1.00 94.12 92 GLN A C 1
ATOM 752 O O . GLN A 1 92 ? -4.902 2.783 -9.745 1.00 94.12 92 GLN A O 1
ATOM 757 N N . SER A 1 93 ? -6.463 3.438 -11.233 1.00 89.12 93 SER A N 1
ATOM 758 C CA . SER A 1 93 ? -5.688 4.560 -11.755 1.00 89.12 93 SER A CA 1
ATOM 759 C C . SER A 1 93 ? -5.517 5.623 -10.677 1.00 89.12 93 SER A C 1
ATOM 761 O O . SER A 1 93 ? -6.457 5.931 -9.943 1.00 89.12 93 SER A O 1
ATOM 763 N N . VAL A 1 94 ? -4.341 6.235 -10.625 1.00 81.50 94 VAL A N 1
ATOM 764 C CA . VAL A 1 94 ? -4.075 7.337 -9.703 1.00 81.50 94 VAL A CA 1
ATOM 765 C C . VAL A 1 94 ? -4.837 8.568 -10.196 1.00 81.50 94 VAL A C 1
ATOM 767 O O . VAL A 1 94 ? -4.460 9.170 -11.201 1.00 81.50 94 VAL A O 1
ATOM 770 N N . GLU A 1 95 ? -5.922 8.951 -9.519 1.00 60.22 95 GLU A N 1
ATOM 771 C CA . GLU A 1 95 ? -6.523 10.271 -9.731 1.00 60.22 95 GLU A CA 1
ATOM 772 C C . GLU A 1 95 ? -5.478 11.318 -9.330 1.00 60.22 95 GLU A C 1
ATOM 774 O O . GLU A 1 95 ? -5.101 11.437 -8.164 1.00 60.22 95 GLU A O 1
ATOM 779 N N . GLY A 1 96 ? -4.905 11.999 -10.324 1.00 49.62 96 GLY A N 1
ATOM 780 C CA . GLY A 1 96 ? -3.706 12.800 -10.119 1.00 49.62 96 GLY A CA 1
ATOM 781 C C . GLY A 1 96 ? -3.898 13.928 -9.103 1.00 49.62 96 GLY A C 1
ATOM 782 O O . GLY A 1 96 ? -4.820 14.732 -9.229 1.00 49.62 96 GLY A O 1
ATOM 783 N N . GLU A 1 97 ? -2.931 14.103 -8.195 1.00 46.12 97 GLU A N 1
ATOM 784 C CA . GLU A 1 97 ? -2.642 15.402 -7.560 1.00 46.12 97 GLU A CA 1
ATOM 785 C C . GLU A 1 97 ? -2.058 16.381 -8.613 1.00 46.12 97 GLU A C 1
ATOM 787 O O . GLU A 1 97 ? -0.940 16.875 -8.483 1.00 46.12 97 GLU A O 1
ATOM 792 N N . GLY A 1 98 ? -2.793 16.617 -9.710 1.00 41.41 98 GLY A N 1
ATOM 793 C CA . GLY A 1 98 ? -2.348 17.434 -10.847 1.00 41.41 98 GLY A CA 1
ATOM 794 C C . GLY A 1 98 ? -3.086 17.236 -12.180 1.00 41.41 98 GLY A C 1
ATOM 795 O O . GLY A 1 98 ? -2.520 17.537 -13.228 1.00 41.41 98 GLY A O 1
ATOM 796 N N . GLY A 1 99 ? -4.321 16.727 -12.192 1.00 35.44 99 GLY A N 1
ATOM 797 C CA . GLY A 1 99 ? -5.089 16.558 -13.429 1.00 35.44 99 GLY A CA 1
ATOM 798 C C . GLY A 1 99 ? -5.680 17.869 -13.956 1.00 35.44 99 GLY A C 1
ATOM 799 O O . GLY A 1 99 ? -6.868 18.121 -13.772 1.00 35.44 99 GLY A O 1
ATOM 800 N N . GLN A 1 100 ? -4.894 18.697 -14.654 1.00 36.00 100 GLN A N 1
ATOM 801 C CA . GLN A 1 100 ? -5.492 19.658 -15.580 1.00 36.00 100 GLN A CA 1
ATOM 802 C C . GLN A 1 100 ? -6.070 18.868 -16.756 1.00 36.00 100 GLN A C 1
ATOM 804 O O . GLN A 1 100 ? -5.348 18.352 -17.608 1.00 36.00 100 GLN A O 1
ATOM 809 N N . VAL A 1 101 ? -7.396 18.758 -16.754 1.00 42.31 101 VAL A N 1
ATOM 810 C CA . VAL A 1 101 ? -8.216 18.282 -17.865 1.00 42.31 101 VAL A CA 1
ATOM 811 C C . VAL A 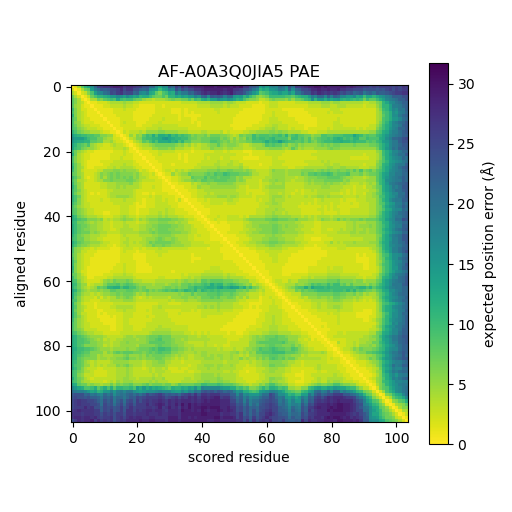1 101 ? -7.771 18.991 -19.143 1.00 42.31 101 VAL A C 1
ATOM 813 O O . VAL A 1 101 ? -7.995 20.190 -19.303 1.00 42.31 101 VAL A O 1
ATOM 816 N N . ARG A 1 102 ? -7.183 18.252 -20.084 1.00 36.56 102 ARG A N 1
ATOM 817 C CA . ARG A 1 102 ? -7.206 18.656 -21.489 1.00 36.56 102 ARG A CA 1
ATOM 818 C C . ARG A 1 102 ? -8.464 18.071 -22.110 1.00 36.56 102 ARG A C 1
ATOM 820 O O . ARG A 1 102 ? -8.493 16.921 -22.534 1.00 36.56 102 ARG A O 1
ATOM 827 N N . LYS A 1 103 ? -9.528 18.875 -22.089 1.00 37.72 103 LYS A N 1
ATOM 828 C CA . LYS A 1 103 ? -10.640 18.741 -23.024 1.00 37.72 103 LYS A CA 1
ATOM 829 C C . LYS A 1 103 ? -10.235 19.444 -24.319 1.00 37.72 103 LYS A C 1
ATOM 831 O O . LYS A 1 103 ? -10.000 20.648 -24.274 1.00 37.72 103 LYS A O 1
ATOM 836 N N . SER A 1 104 ? -10.337 18.681 -25.407 1.00 43.72 104 SER A N 1
ATOM 837 C CA . SER A 1 104 ? -10.351 19.067 -26.832 1.00 43.72 104 SER A CA 1
ATOM 838 C C . SER A 1 104 ? -9.023 19.502 -27.440 1.00 43.72 104 SER A C 1
ATOM 840 O O . SER A 1 104 ? -8.419 20.474 -26.943 1.00 43.72 104 SER A O 1
#

pLDDT: mean 85.73, std 16.47, range [35.44, 97.44]

Sequence (104 aa):
MGGTSDPYVKVYLLPDKKKKFETKVHRKTLNPVFNETFVFKGVPYADAMNKTLVFAIFDFDRFSKHDQIGEVKVALCQIDLAQTIEEWRELQSVEGEGGQVRKS

Mean predicted aligned error: 7.11 Å

InterPro domains:
  IPR000008 C2 domain [PF00168] (2-91)
  IPR000008 C2 domain [PR00360] (1-13)
  IPR000008 C2 domain [PR00360] (28-41)
  IPR000008 C2 domain [PR00360] (53-61)
  IPR000008 C2 domain [PS50004] (1-89)
  IPR000008 C2 domain [SM00239] (6-88)
  IPR001565 Synaptotagmin [PR00399] (44-59)
  IPR001565 Synaptotagmin [PR00399] (64-74)
  IPR035892 C2 domain superfamily [G3DSA:2.60.40.150] (1-97)
  IPR035892 C2 domain superfamily [SSF49562] (2-95)

Nearest PDB structures (foldseek):
  8faf-assembly1_A  TM=9.634E-01  e=2.919E-11  Octopus bimaculoides
  8fam-assembly2_B  TM=9.680E-01  e=5.909E-11  Octopus bimaculoides
  6anj-assembly1_A  TM=9.499E-01  e=1.987E-08  Rattus norvegicus
  6ank-assembly1_A  TM=9.606E-01  e=5.088E-08  Rattus norvegicus
  2d8k-assembly1_A  TM=9.040E-01  e=1.748E-07  Homo sapiens

Secondary structure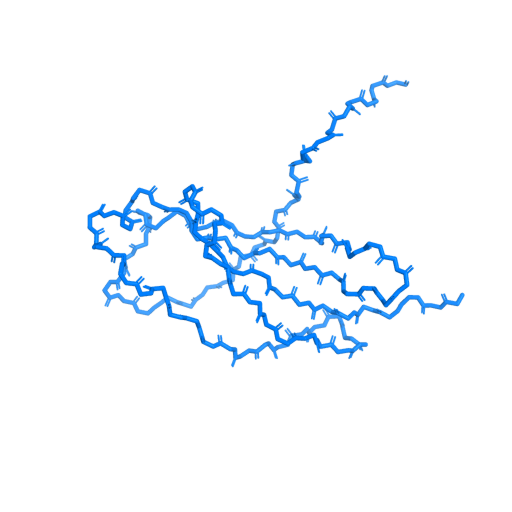 (DSSP, 8-state):
-PPPP-EEEEEEEES-TTSEEEPPP-TT-SS---------TT--HHHHTT-EEEEEEEE--SSSPPEEEEEEEEEGGGS-TTS------PPBP---TT------

Organism: Diaphorina citri (NCBI:txid121845)

Foldseek 3Di:
DDDAFFKKKKKDKPPPPPDIDIFHTHTRDPDDDGPDDDDDPPQDPVNLQQIKIKIWMWGDDPPDDIHTPFMDIHRSVVDDPVDDDDDDDDGHHPPDPDDPDPDD